Protein AF-A0A1I2NPC2-F1 (afdb_monomer_lite)

pLDDT: mean 82.99, std 8.83, range [57.88, 92.12]

Secondary structure (DSSP, 8-state):
---TT-GGGS--GGGSS-THHHHHHHHT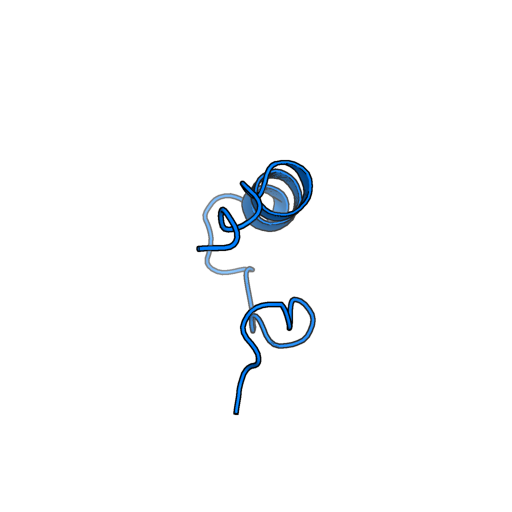PPPP---

Foldseek 3Di:
DQDPLNLVPPPDLVPPPDSCVSVVCNVVPPDPDDD

Structure (mmCIF, N/CA/C/O backbone):
data_AF-A0A1I2NPC2-F1
#
_entry.id   AF-A0A1I2NPC2-F1
#
loop_
_atom_site.group_PDB
_atom_site.id
_atom_site.type_symbol
_atom_site.label_atom_id
_atom_site.label_alt_id
_atom_site.label_comp_id
_atom_site.label_asym_id
_atom_site.label_entity_id
_atom_site.label_seq_id
_atom_site.pdbx_PDB_ins_code
_atom_site.Cartn_x
_atom_site.Cartn_y
_atom_site.Cartn_z
_atom_site.occupancy
_atom_site.B_iso_or_equiv
_atom_site.auth_seq_id
_atom_site.auth_comp_id
_atom_site.auth_asym_id
_atom_site.auth_atom_id
_atom_site.pdbx_PDB_model_num
ATOM 1 N N . LYS A 1 1 ? 13.208 -14.024 4.009 1.00 71.44 1 LYS A N 1
ATOM 2 C CA . LYS A 1 1 ? 13.639 -13.221 2.838 1.00 71.44 1 LYS A CA 1
ATOM 3 C C . LYS A 1 1 ? 12.404 -12.499 2.329 1.00 71.44 1 LYS A C 1
ATOM 5 O O . LYS A 1 1 ? 11.405 -13.182 2.180 1.00 71.44 1 LYS A O 1
ATOM 10 N N . ILE A 1 2 ? 12.457 -11.186 2.116 1.00 65.25 2 ILE A N 1
ATOM 11 C CA . ILE A 1 2 ? 11.363 -10.447 1.467 1.00 65.25 2 ILE A CA 1
ATOM 12 C C . ILE A 1 2 ? 11.630 -10.515 -0.041 1.00 65.25 2 ILE A C 1
ATOM 14 O O . ILE A 1 2 ? 12.746 -10.214 -0.469 1.00 65.25 2 ILE A O 1
ATOM 18 N N . GLY A 1 3 ? 10.671 -11.022 -0.817 1.00 73.44 3 GLY A N 1
ATOM 19 C CA . GLY A 1 3 ? 10.764 -11.067 -2.279 1.00 73.44 3 GLY A CA 1
ATOM 20 C C . GLY A 1 3 ? 10.501 -9.689 -2.890 1.00 73.44 3 GLY A C 1
ATOM 21 O O . GLY A 1 3 ? 9.768 -8.893 -2.321 1.00 73.44 3 GLY A O 1
ATOM 22 N N . GLU A 1 4 ? 11.066 -9.398 -4.062 1.00 71.62 4 GLU A N 1
ATOM 23 C CA . GLU A 1 4 ? 10.975 -8.075 -4.712 1.00 71.62 4 GLU A CA 1
ATOM 24 C C . GLU A 1 4 ? 9.530 -7.602 -5.002 1.00 71.62 4 GLU A C 1
ATOM 26 O O . GLU A 1 4 ? 9.280 -6.404 -5.115 1.00 71.62 4 GLU A O 1
ATOM 31 N N . ASN A 1 5 ? 8.570 -8.530 -5.049 1.00 76.75 5 ASN A N 1
ATOM 32 C CA . ASN A 1 5 ? 7.139 -8.269 -5.257 1.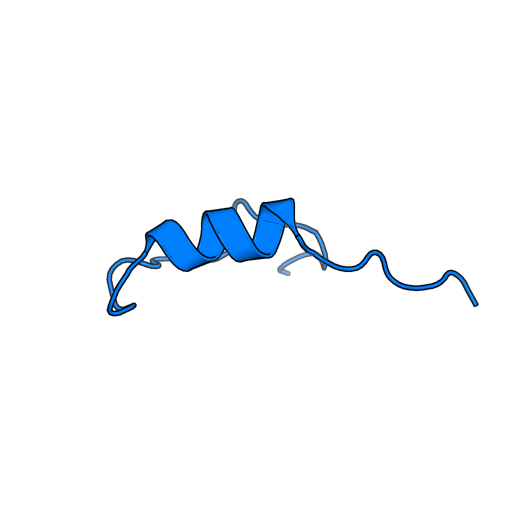00 76.75 5 ASN A CA 1
ATOM 33 C C . ASN A 1 5 ? 6.272 -8.699 -4.064 1.00 76.75 5 ASN A C 1
ATOM 35 O O . ASN A 1 5 ? 5.056 -8.837 -4.181 1.00 76.75 5 ASN A O 1
ATOM 39 N N . ASP A 1 6 ? 6.898 -8.953 -2.920 1.00 80.38 6 ASP A N 1
ATOM 40 C CA . ASP A 1 6 ? 6.216 -9.397 -1.715 1.00 80.38 6 ASP A CA 1
ATOM 41 C C . ASP A 1 6 ? 5.641 -8.197 -0.956 1.00 80.38 6 ASP A C 1
ATOM 43 O O . ASP A 1 6 ? 6.223 -7.667 -0.008 1.00 80.38 6 ASP A O 1
ATOM 47 N N . THR A 1 7 ? 4.481 -7.746 -1.426 1.00 81.06 7 THR A N 1
ATOM 48 C CA . THR A 1 7 ? 3.745 -6.616 -0.850 1.00 81.06 7 THR A CA 1
ATOM 49 C C . THR A 1 7 ? 3.044 -6.973 0.461 1.00 81.06 7 THR A C 1
ATOM 51 O O . THR A 1 7 ? 2.649 -6.081 1.208 1.00 81.06 7 THR A O 1
ATOM 54 N N . ALA A 1 8 ? 2.915 -8.267 0.768 1.00 80.06 8 ALA A N 1
ATOM 55 C CA . ALA A 1 8 ? 2.317 -8.753 2.006 1.00 80.06 8 ALA A CA 1
ATOM 56 C C . ALA A 1 8 ? 3.280 -8.640 3.201 1.00 80.06 8 ALA A C 1
ATOM 58 O O . ALA A 1 8 ? 2.834 -8.526 4.340 1.00 80.06 8 ALA A O 1
ATOM 59 N N . ASN A 1 9 ? 4.594 -8.626 2.949 1.00 84.06 9 ASN A N 1
ATOM 60 C CA . ASN A 1 9 ? 5.633 -8.553 3.980 1.00 84.06 9 ASN A CA 1
ATOM 61 C C . ASN A 1 9 ? 6.283 -7.160 4.109 1.00 84.06 9 ASN A C 1
ATOM 63 O O . ASN A 1 9 ? 7.406 -7.046 4.598 1.00 84.06 9 ASN A O 1
ATOM 67 N N . LEU A 1 10 ? 5.582 -6.090 3.709 1.00 83.94 10 LEU A N 1
ATOM 68 C CA . LEU A 1 10 ? 6.071 -4.703 3.824 1.00 83.94 10 LEU A CA 1
ATOM 69 C C . LEU A 1 10 ? 6.198 -4.205 5.275 1.00 83.94 10 LEU A C 1
ATOM 71 O O . LEU A 1 10 ? 6.844 -3.187 5.517 1.00 83.94 10 LEU A O 1
ATOM 75 N N . GLY A 1 11 ? 5.625 -4.931 6.237 1.00 86.25 11 GLY A N 1
ATOM 76 C CA . GLY A 1 11 ? 5.615 -4.544 7.644 1.00 86.25 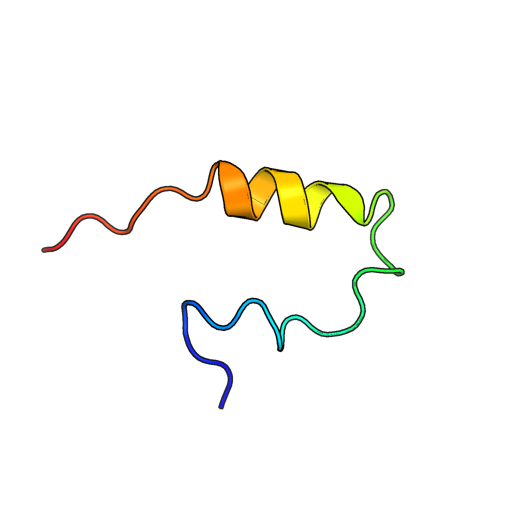11 GLY A CA 1
ATOM 77 C C . GLY A 1 11 ? 4.549 -3.495 7.957 1.00 86.25 11 GLY A C 1
ATOM 78 O O . GLY A 1 11 ? 3.590 -3.317 7.208 1.00 86.25 11 GLY A O 1
ATOM 79 N N . ASP A 1 12 ? 4.696 -2.830 9.102 1.00 87.94 12 ASP A N 1
ATOM 80 C CA . ASP A 1 12 ? 3.725 -1.848 9.577 1.00 87.94 12 ASP A CA 1
ATOM 81 C C . ASP A 1 12 ? 3.941 -0.471 8.926 1.00 87.94 12 ASP A C 1
ATOM 83 O O . ASP A 1 12 ? 4.901 0.245 9.222 1.00 87.94 12 ASP A O 1
ATOM 87 N N . THR A 1 13 ? 3.018 -0.085 8.046 1.00 90.12 13 THR A N 1
ATOM 88 C CA . THR A 1 13 ? 3.021 1.211 7.356 1.00 90.12 13 THR A CA 1
ATOM 89 C C . THR A 1 13 ? 2.330 2.318 8.159 1.00 90.12 13 THR A C 1
ATOM 91 O O . THR A 1 13 ? 2.223 3.437 7.661 1.00 90.12 13 THR A O 1
ATOM 94 N N . SER A 1 14 ? 1.861 2.042 9.385 1.00 89.19 14 SER A N 1
ATOM 95 C CA . SER A 1 14 ? 1.160 3.011 10.247 1.00 89.19 14 SER A CA 1
ATOM 96 C C . SER A 1 14 ? 2.037 4.183 10.707 1.00 89.19 14 SER A C 1
ATOM 98 O O . SER A 1 14 ? 1.518 5.221 11.108 1.00 89.19 14 SER A O 1
ATOM 100 N N . THR A 1 15 ? 3.363 4.038 10.613 1.00 92.12 15 THR A N 1
ATOM 101 C CA . THR A 1 15 ? 4.342 5.093 10.926 1.00 92.12 15 THR A CA 1
ATOM 102 C C . THR A 1 15 ? 4.548 6.094 9.785 1.00 92.12 15 THR A C 1
ATOM 104 O O . THR A 1 15 ? 5.202 7.121 9.978 1.00 92.12 15 THR A O 1
ATOM 107 N N . LEU A 1 16 ? 3.991 5.828 8.598 1.00 89.81 16 LEU A N 1
ATOM 108 C CA . LEU A 1 16 ? 3.956 6.796 7.505 1.00 89.81 16 LEU A CA 1
ATOM 109 C C . LEU A 1 16 ? 2.912 7.874 7.807 1.00 89.81 16 LEU A C 1
ATOM 111 O O . LEU A 1 16 ? 1.836 7.579 8.317 1.00 89.81 16 LEU A O 1
ATOM 115 N N . ALA A 1 17 ? 3.201 9.121 7.427 1.00 91.25 17 ALA A N 1
ATOM 116 C CA . ALA A 1 17 ? 2.258 10.233 7.583 1.00 91.25 17 ALA A CA 1
ATOM 117 C C . ALA A 1 17 ? 0.909 9.975 6.876 1.00 91.25 17 ALA A C 1
ATOM 119 O O . ALA A 1 17 ? -0.126 10.448 7.335 1.00 91.25 17 ALA A O 1
ATOM 120 N N . ASP A 1 18 ? 0.934 9.200 5.788 1.00 91.75 18 ASP A N 1
ATOM 121 C CA . ASP A 1 18 ? -0.239 8.607 5.149 1.00 91.75 18 ASP A CA 1
ATOM 122 C C . ASP A 1 18 ? 0.083 7.161 4.717 1.00 91.75 18 ASP A C 1
ATOM 124 O O . ASP A 1 18 ? 0.805 6.953 3.735 1.00 91.75 18 ASP A O 1
ATOM 128 N N . PRO A 1 19 ? -0.449 6.142 5.414 1.00 90.31 19 PRO A N 1
ATOM 129 C CA . PRO A 1 19 ? -0.268 4.738 5.043 1.00 90.31 19 PRO A CA 1
ATOM 130 C C . PRO A 1 19 ? -0.832 4.397 3.652 1.00 90.31 19 PRO A C 1
ATOM 132 O O . PRO A 1 19 ? -0.366 3.454 3.010 1.00 90.31 19 PRO A O 1
ATOM 135 N N . SER A 1 20 ? -1.798 5.178 3.148 1.00 91.44 20 SER A N 1
ATOM 136 C CA . SER A 1 20 ? -2.437 4.975 1.837 1.00 91.44 20 SER A CA 1
ATOM 137 C C . SER A 1 20 ? -1.464 5.170 0.676 1.00 91.44 20 SER A C 1
ATOM 139 O O . SER A 1 20 ? -1.680 4.638 -0.417 1.00 91.44 20 SER A O 1
ATOM 141 N N . VAL A 1 21 ? -0.358 5.886 0.908 1.00 89.25 21 VAL A N 1
ATOM 142 C CA . VAL A 1 21 ? 0.672 6.122 -0.104 1.00 89.25 21 VAL A CA 1
ATOM 143 C C . VAL A 1 21 ? 1.272 4.808 -0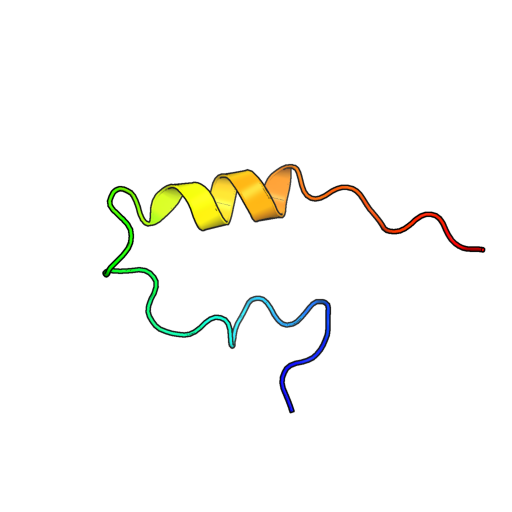.603 1.00 89.25 21 VAL A C 1
ATOM 145 O O . VAL A 1 21 ? 1.549 4.688 -1.792 1.00 89.25 21 VAL A O 1
ATOM 148 N N . VAL A 1 22 ? 1.381 3.782 0.249 1.00 90.06 22 VAL A N 1
ATOM 149 C CA . VAL A 1 22 ? 1.857 2.452 -0.164 1.00 90.06 22 VAL A CA 1
ATOM 150 C C . VAL A 1 22 ? 0.961 1.881 -1.256 1.00 90.06 22 VAL A C 1
ATOM 152 O O . VAL A 1 22 ? 1.456 1.399 -2.270 1.00 90.06 22 VAL A O 1
ATOM 155 N N . ASN A 1 23 ? -0.357 2.017 -1.107 1.00 89.06 23 ASN A N 1
ATOM 156 C CA . ASN A 1 23 ? -1.304 1.549 -2.107 1.00 89.06 23 ASN A CA 1
ATOM 157 C C . ASN A 1 23 ? -1.144 2.308 -3.434 1.00 89.06 23 ASN A C 1
ATOM 159 O O . ASN A 1 23 ? -1.108 1.695 -4.500 1.00 89.06 23 ASN A O 1
ATOM 163 N N . HIS A 1 24 ? -0.977 3.633 -3.381 1.00 91.12 24 HIS A N 1
ATOM 164 C CA . HIS A 1 24 ? -0.710 4.441 -4.575 1.00 91.12 24 HIS A CA 1
ATOM 165 C C . HIS A 1 24 ? 0.616 4.079 -5.257 1.00 91.12 24 HIS A C 1
ATOM 167 O O . HIS A 1 24 ? 0.675 4.036 -6.487 1.00 91.12 24 HIS A O 1
ATOM 173 N N . LEU A 1 25 ? 1.668 3.800 -4.484 1.00 90.06 25 LEU A N 1
ATOM 174 C CA . LEU A 1 25 ? 2.974 3.400 -5.010 1.00 90.06 25 LEU A CA 1
ATOM 175 C C . LEU A 1 25 ? 2.928 2.009 -5.643 1.00 90.06 25 LEU A C 1
ATOM 177 O O . LEU A 1 25 ? 3.578 1.797 -6.661 1.00 90.06 25 LEU A O 1
ATOM 181 N N . LEU A 1 26 ? 2.165 1.077 -5.069 1.00 88.00 26 LEU A N 1
ATOM 182 C CA . LEU A 1 26 ? 1.989 -0.264 -5.626 1.00 88.00 26 LEU A CA 1
ATOM 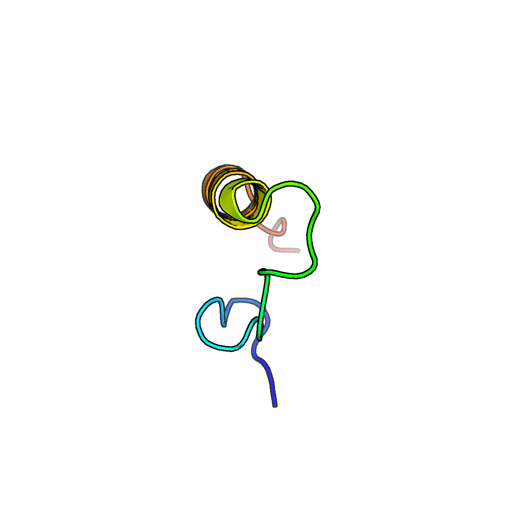183 C C . LEU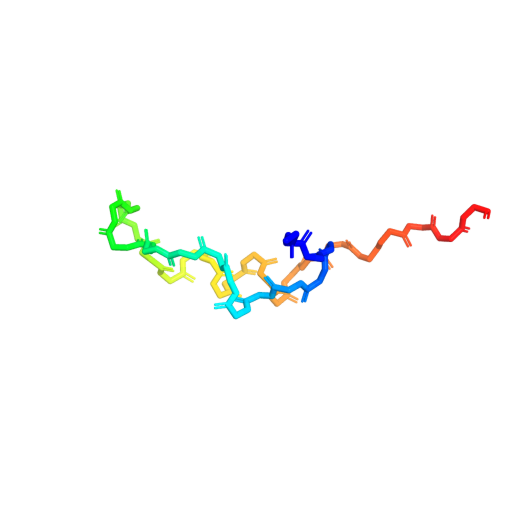 A 1 26 ? 1.197 -0.234 -6.936 1.00 88.00 26 LEU A C 1
ATOM 185 O O . LEU A 1 26 ? 1.624 -0.853 -7.908 1.00 88.00 26 LEU A O 1
ATOM 189 N N . HIS A 1 27 ? 0.104 0.533 -6.994 1.00 89.00 27 HIS A N 1
ATOM 190 C CA . HIS A 1 27 ? -0.693 0.692 -8.215 1.00 89.00 27 HIS A CA 1
ATOM 191 C C . HIS A 1 27 ? 0.088 1.348 -9.359 1.00 89.00 27 HIS A C 1
ATOM 193 O O . HIS A 1 27 ? -0.107 0.991 -10.517 1.00 89.00 27 HIS A O 1
ATOM 199 N N . ASN A 1 28 ? 0.977 2.291 -9.040 1.00 89.19 28 ASN A N 1
ATOM 200 C CA . ASN A 1 28 ? 1.764 3.025 -10.032 1.00 89.19 28 ASN A CA 1
ATOM 201 C C . ASN A 1 28 ? 3.205 2.518 -10.153 1.00 89.19 28 ASN A C 1
ATOM 203 O O . ASN A 1 28 ? 4.050 3.216 -10.717 1.00 89.19 28 ASN A O 1
ATOM 207 N N . ARG A 1 29 ? 3.520 1.338 -9.602 1.00 86.31 29 ARG A N 1
ATOM 208 C CA . ARG A 1 29 ? 4.894 0.835 -9.558 1.00 86.31 29 ARG A CA 1
ATOM 209 C C . ARG A 1 29 ? 5.411 0.619 -10.986 1.00 86.31 29 ARG A C 1
ATOM 211 O O . ARG A 1 29 ? 4.878 -0.251 -11.686 1.00 86.31 29 ARG A O 1
ATOM 218 N N . PRO A 1 30 ? 6.465 1.342 -11.414 1.00 83.31 30 PRO A N 1
ATOM 219 C CA . PRO A 1 30 ? 7.096 1.090 -12.699 1.00 83.31 30 PRO A CA 1
ATOM 220 C C . PRO A 1 30 ? 7.589 -0.352 -12.723 1.00 83.31 30 PRO A C 1
ATOM 222 O O . PRO A 1 30 ? 8.312 -0.778 -11.819 1.00 83.31 30 PRO A O 1
ATOM 225 N N . GLN A 1 31 ? 7.161 -1.117 -13.725 1.00 81.50 31 GLN A N 1
ATOM 226 C CA . GLN A 1 31 ? 7.657 -2.475 -13.888 1.00 81.50 31 GLN A CA 1
ATOM 227 C C . GLN A 1 31 ? 9.133 -2.400 -14.285 1.00 81.50 31 GLN A C 1
ATOM 229 O O . GLN A 1 31 ? 9.474 -1.583 -15.148 1.00 81.50 31 GLN A O 1
ATOM 234 N N . PRO A 1 32 ? 10.014 -3.198 -13.659 1.00 74.19 32 PRO A N 1
ATOM 235 C CA . PRO A 1 32 ? 11.411 -3.229 -14.054 1.00 74.19 32 PRO A CA 1
ATOM 236 C C . PRO A 1 32 ? 11.482 -3.573 -15.543 1.00 74.19 32 PRO A C 1
ATOM 238 O O . PRO A 1 32 ? 10.884 -4.552 -15.992 1.00 74.19 32 PRO A O 1
ATOM 241 N N . ALA A 1 33 ? 12.173 -2.736 -16.318 1.00 70.19 33 ALA A N 1
ATOM 242 C CA . ALA A 1 33 ? 12.441 -3.029 -17.716 1.00 70.19 33 ALA A CA 1
ATOM 243 C C . ALA A 1 33 ? 13.274 -4.313 -17.758 1.00 70.19 33 ALA A C 1
ATOM 245 O O . ALA A 1 33 ? 14.392 -4.344 -17.246 1.00 70.19 33 ALA A O 1
ATOM 246 N N . THR A 1 34 ? 12.703 -5.383 -18.306 1.00 67.25 34 THR A N 1
ATOM 247 C CA . THR A 1 34 ? 13.415 -6.638 -18.553 1.00 67.25 34 THR A CA 1
ATOM 248 C C . THR A 1 34 ? 14.620 -6.340 -19.444 1.00 67.25 34 THR A C 1
ATOM 250 O O . THR A 1 34 ? 14.429 -5.942 -20.594 1.00 67.25 34 THR A O 1
ATOM 253 N N . ALA A 1 35 ? 15.824 -6.466 -18.884 1.00 57.88 35 ALA A N 1
ATOM 254 C CA . ALA A 1 35 ? 17.099 -6.369 -19.593 1.00 57.88 35 ALA A CA 1
ATOM 255 C C . ALA A 1 35 ? 17.504 -7.728 -20.173 1.00 57.88 35 ALA A C 1
ATOM 257 O O . ALA A 1 35 ? 17.235 -8.750 -19.498 1.00 57.88 35 ALA A O 1
#

Radius of gyration: 11.5 Å; chains: 1; bounding box: 20×24×30 Å

Sequence (35 aa):
KIGENDTANLGDTSTLADPSVVNHLLHNRPQPATA